Protein AF-A0A1Q6A0Q1-F1 (afdb_monomer_lite)

Structure (mmCIF, N/CA/C/O backbone):
data_AF-A0A1Q6A0Q1-F1
#
_entry.id   AF-A0A1Q6A0Q1-F1
#
loop_
_atom_site.group_PDB
_atom_site.id
_atom_site.type_symbol
_atom_site.label_atom_id
_atom_site.label_alt_id
_atom_site.label_comp_id
_atom_site.label_asym_id
_atom_site.label_entity_id
_atom_site.label_seq_id
_atom_site.pdbx_PDB_ins_code
_atom_site.Cartn_x
_atom_site.Cartn_y
_atom_site.Cartn_z
_atom_site.occupancy
_atom_site.B_iso_or_equiv
_atom_site.auth_seq_id
_atom_site.auth_comp_id
_atom_site.auth_asym_id
_atom_site.auth_atom_id
_atom_site.pdbx_PDB_model_num
ATOM 1 N N . MET A 1 1 ? 58.844 -7.581 -71.580 1.00 48.28 1 MET A N 1
ATOM 2 C CA . MET A 1 1 ? 57.852 -7.127 -70.579 1.00 48.28 1 MET A CA 1
ATOM 3 C C . MET A 1 1 ? 56.480 -7.188 -71.239 1.00 48.28 1 MET A C 1
ATOM 5 O O . MET A 1 1 ? 56.322 -6.575 -72.285 1.00 48.28 1 MET A O 1
ATOM 9 N N . LYS A 1 2 ? 55.550 -8.022 -70.746 1.00 50.31 2 LYS A N 1
ATOM 10 C CA . LYS A 1 2 ? 54.219 -8.182 -71.368 1.00 50.31 2 LYS A CA 1
ATOM 11 C C . LYS A 1 2 ? 53.408 -6.891 -71.175 1.00 50.31 2 LYS A C 1
ATOM 13 O O . LYS A 1 2 ? 53.444 -6.356 -70.067 1.00 50.31 2 LYS A O 1
ATOM 18 N N . PRO A 1 3 ? 52.712 -6.386 -72.208 1.00 56.72 3 PRO A N 1
ATOM 19 C CA . PRO A 1 3 ? 51.912 -5.178 -72.081 1.00 56.72 3 PRO A CA 1
ATOM 20 C C . PRO A 1 3 ? 50.812 -5.427 -71.050 1.00 56.72 3 PRO A C 1
ATOM 22 O O . PRO A 1 3 ? 50.057 -6.394 -71.147 1.00 56.72 3 PRO A O 1
ATOM 25 N N . VAL A 1 4 ? 50.772 -4.577 -70.027 1.00 61.91 4 VAL A N 1
ATOM 26 C CA . VAL A 1 4 ? 49.730 -4.601 -69.004 1.00 61.91 4 VAL A CA 1
ATOM 27 C C . VAL A 1 4 ? 48.418 -4.276 -69.705 1.00 61.91 4 VAL A C 1
ATOM 29 O O . VAL A 1 4 ? 48.259 -3.201 -70.284 1.00 61.91 4 VAL A O 1
ATOM 32 N N . ASN A 1 5 ? 47.496 -5.234 -69.701 1.00 67.81 5 ASN A N 1
ATOM 33 C CA . ASN A 1 5 ? 46.174 -5.080 -70.284 1.00 67.81 5 ASN A CA 1
ATOM 34 C C . ASN A 1 5 ? 45.369 -4.099 -69.412 1.00 67.81 5 ASN A C 1
ATOM 36 O O . ASN A 1 5 ? 44.665 -4.487 -68.480 1.00 67.81 5 ASN A O 1
ATOM 40 N N . ASN A 1 6 ? 45.536 -2.797 -69.671 1.00 69.50 6 ASN A N 1
ATOM 41 C CA . ASN A 1 6 ? 44.959 -1.697 -68.886 1.00 69.50 6 ASN A CA 1
ATOM 42 C C . ASN A 1 6 ? 43.429 -1.796 -68.725 1.00 69.50 6 ASN A C 1
ATOM 44 O O . ASN A 1 6 ? 42.869 -1.236 -67.782 1.00 69.50 6 ASN A O 1
ATOM 48 N N . SER A 1 7 ? 42.745 -2.501 -69.630 1.00 72.19 7 SER A N 1
ATOM 49 C CA . SER A 1 7 ? 41.297 -2.725 -69.596 1.00 72.19 7 SER A CA 1
ATOM 50 C C . SER A 1 7 ? 40.868 -3.677 -68.471 1.00 72.19 7 SER A C 1
ATOM 52 O O . SER A 1 7 ? 39.939 -3.359 -67.726 1.00 72.19 7 SER A O 1
ATOM 54 N N . GLU A 1 8 ? 41.566 -4.801 -68.288 1.00 76.88 8 GLU A N 1
ATOM 55 C CA . GLU A 1 8 ? 41.310 -5.753 -67.198 1.00 76.88 8 GLU A CA 1
ATOM 56 C C . GLU A 1 8 ? 41.625 -5.138 -65.839 1.00 76.88 8 GLU A C 1
ATOM 58 O O . GLU A 1 8 ? 40.835 -5.268 -64.902 1.00 76.88 8 GLU A O 1
ATOM 63 N N . LEU A 1 9 ? 42.729 -4.392 -65.753 1.00 77.56 9 LEU A N 1
ATOM 64 C CA . LEU A 1 9 ? 43.127 -3.718 -64.524 1.00 77.56 9 LEU A CA 1
ATOM 65 C C . LEU A 1 9 ? 42.076 -2.675 -64.100 1.00 77.56 9 LEU A C 1
ATOM 67 O O . LEU A 1 9 ? 41.643 -2.655 -62.949 1.00 77.56 9 LEU A O 1
ATOM 71 N N . ARG A 1 10 ? 41.576 -1.867 -65.047 1.00 81.38 10 ARG A N 1
ATOM 72 C CA . ARG A 1 10 ? 40.509 -0.884 -64.793 1.00 81.38 10 ARG A CA 1
ATOM 73 C C . ARG A 1 10 ? 39.194 -1.545 -64.365 1.00 81.38 10 ARG A C 1
ATOM 75 O O . ARG A 1 10 ? 38.526 -1.031 -63.470 1.00 81.38 10 ARG A O 1
ATOM 82 N N . SER A 1 11 ? 38.825 -2.680 -64.965 1.00 83.38 11 SER A N 1
ATOM 83 C CA . SER A 1 11 ? 37.622 -3.433 -64.577 1.00 83.38 11 SER A CA 1
ATOM 84 C C . SER A 1 11 ? 37.739 -4.014 -63.163 1.00 83.38 11 SER A C 1
ATOM 86 O O . SER A 1 11 ? 36.797 -3.911 -62.375 1.00 83.38 11 SER A O 1
ATOM 88 N N . ALA A 1 12 ? 38.903 -4.568 -62.808 1.00 84.56 12 ALA A N 1
ATOM 89 C CA . ALA A 1 12 ? 39.168 -5.093 -61.471 1.00 84.56 12 ALA A CA 1
ATOM 90 C C . ALA A 1 12 ? 39.112 -3.994 -60.395 1.00 84.56 12 ALA A C 1
ATOM 92 O O . ALA A 1 12 ? 38.458 -4.185 -59.370 1.00 84.56 12 ALA A O 1
ATOM 93 N N . TYR A 1 13 ? 39.703 -2.819 -60.651 1.00 88.12 13 TYR A N 1
ATOM 94 C CA . TYR A 1 13 ? 39.614 -1.674 -59.737 1.00 88.12 13 TYR A CA 1
ATOM 95 C C . TYR A 1 13 ? 38.181 -1.158 -59.571 1.00 88.12 13 TYR A C 1
ATOM 97 O O . TYR A 1 13 ? 37.769 -0.876 -58.449 1.00 88.12 13 TYR A O 1
ATOM 105 N N . LEU A 1 14 ? 37.389 -1.083 -60.646 1.00 87.44 14 LEU A N 1
ATOM 106 C CA . LEU A 1 14 ? 35.981 -0.674 -60.553 1.00 87.44 14 LEU A CA 1
ATOM 107 C C . LEU A 1 14 ? 35.146 -1.660 -59.727 1.00 87.44 14 LEU A C 1
ATOM 109 O O . LEU A 1 14 ? 34.358 -1.232 -58.886 1.00 87.44 14 LEU A O 1
ATOM 113 N N . LYS A 1 15 ? 35.350 -2.971 -59.913 1.00 89.88 15 LYS A N 1
ATOM 114 C CA . LYS A 1 15 ? 34.703 -4.001 -59.085 1.00 89.88 15 LYS A CA 1
ATOM 115 C C . LYS A 1 15 ? 35.117 -3.873 -57.619 1.00 89.88 15 LYS A C 1
ATOM 117 O O . LYS A 1 15 ? 34.258 -3.921 -56.748 1.00 89.88 15 LYS A O 1
ATOM 122 N N . PHE A 1 16 ? 36.406 -3.665 -57.346 1.00 92.06 16 PHE A N 1
ATOM 123 C CA . PHE A 1 16 ? 36.909 -3.461 -55.986 1.00 92.06 16 PHE A CA 1
ATOM 124 C C . PHE A 1 16 ? 36.285 -2.228 -55.320 1.00 92.06 16 PHE A C 1
ATOM 126 O O . PHE A 1 16 ? 35.777 -2.337 -54.209 1.00 92.06 16 PHE A O 1
ATOM 133 N N . ILE A 1 17 ? 36.255 -1.084 -56.012 1.00 93.00 17 ILE A N 1
ATOM 134 C CA . ILE A 1 17 ? 35.638 0.153 -55.509 1.00 93.00 17 ILE A CA 1
ATOM 135 C C . ILE A 1 17 ? 34.149 -0.063 -55.226 1.00 93.00 17 ILE A C 1
ATOM 137 O O . ILE A 1 17 ? 33.653 0.383 -54.196 1.00 93.00 17 ILE A O 1
ATOM 141 N N . PHE A 1 18 ? 33.441 -0.783 -56.098 1.00 93.88 18 PHE A N 1
ATOM 142 C CA . PHE A 1 18 ? 32.029 -1.099 -55.902 1.00 93.88 18 PHE A CA 1
ATOM 143 C C . PHE A 1 18 ? 31.791 -1.978 -54.664 1.00 93.88 18 PHE A C 1
ATOM 145 O O . PHE A 1 18 ? 30.960 -1.638 -53.824 1.00 93.88 18 PHE A O 1
ATOM 152 N N . TYR A 1 19 ? 32.552 -3.066 -54.500 1.00 94.19 19 TYR A N 1
ATOM 153 C CA . TYR A 1 19 ? 32.457 -3.912 -53.305 1.00 94.19 19 TYR A CA 1
ATOM 154 C C . TYR A 1 19 ? 32.843 -3.156 -52.029 1.00 94.19 19 TYR A C 1
ATOM 156 O O . TYR A 1 19 ? 32.178 -3.305 -51.006 1.00 94.19 19 TYR A O 1
ATOM 164 N N . PHE A 1 20 ? 33.874 -2.311 -52.091 1.00 94.06 20 PHE A N 1
ATOM 165 C CA . PHE A 1 20 ? 34.298 -1.475 -50.971 1.00 94.06 20 PHE A CA 1
ATOM 166 C C . PHE A 1 20 ? 33.215 -0.463 -50.579 1.00 94.06 20 PHE A C 1
ATOM 168 O O . PHE A 1 20 ? 32.922 -0.294 -49.397 1.00 94.06 20 PHE A O 1
ATOM 175 N N . PHE A 1 21 ? 32.556 0.151 -51.563 1.00 96.25 21 PHE A N 1
ATOM 176 C CA . PHE A 1 21 ? 31.438 1.057 -51.326 1.00 96.25 21 PHE A CA 1
ATOM 177 C C . PHE A 1 21 ? 30.249 0.339 -50.675 1.00 96.25 21 PHE A C 1
ATOM 179 O O . PHE A 1 21 ? 29.716 0.824 -49.678 1.00 96.25 21 PHE A O 1
ATOM 186 N N . ILE A 1 22 ? 29.871 -0.845 -51.172 1.00 95.69 22 ILE A N 1
ATOM 187 C CA . ILE A 1 22 ? 28.818 -1.667 -50.554 1.00 95.69 22 ILE A CA 1
ATOM 188 C C . ILE A 1 22 ? 29.174 -2.012 -49.108 1.00 95.69 22 ILE A C 1
ATOM 190 O O . ILE A 1 22 ? 28.314 -1.923 -48.234 1.00 95.69 22 ILE A O 1
ATOM 194 N N . LEU A 1 23 ? 30.429 -2.378 -48.839 1.00 95.75 23 LEU A N 1
ATOM 195 C CA . LEU A 1 23 ? 30.885 -2.718 -47.494 1.00 95.75 23 LEU A CA 1
ATOM 196 C C . LEU A 1 23 ? 30.762 -1.521 -46.545 1.00 95.75 23 LEU A C 1
ATOM 198 O O . LEU A 1 23 ? 30.242 -1.676 -45.441 1.00 95.75 23 LEU A O 1
ATOM 202 N N . ILE A 1 24 ? 31.161 -0.323 -46.986 1.00 96.31 24 ILE A N 1
ATOM 203 C CA . ILE A 1 24 ? 30.996 0.913 -46.207 1.00 96.31 24 ILE A CA 1
ATOM 204 C C . ILE A 1 24 ? 29.517 1.171 -45.911 1.00 96.31 24 ILE A C 1
ATOM 206 O O . ILE A 1 24 ? 29.155 1.386 -44.755 1.00 96.31 24 ILE A O 1
ATOM 210 N N . VAL A 1 25 ? 28.654 1.112 -46.928 1.00 96.75 25 VAL A N 1
ATOM 211 C CA . VAL A 1 25 ? 27.211 1.337 -46.753 1.00 96.75 25 VAL A CA 1
ATOM 212 C C . VAL A 1 25 ? 26.617 0.310 -45.788 1.00 96.75 25 VAL A C 1
ATOM 214 O O . VAL A 1 25 ? 25.907 0.685 -44.858 1.00 96.75 25 VAL A O 1
ATOM 217 N N . CYS A 1 26 ? 26.955 -0.972 -45.943 1.00 96.50 26 CYS A N 1
ATOM 218 C CA . CYS A 1 26 ? 26.485 -2.036 -45.061 1.00 96.50 26 CYS A CA 1
ATOM 219 C C . CYS A 1 26 ? 26.955 -1.830 -43.613 1.00 96.50 26 CYS A C 1
ATOM 221 O O . CYS A 1 26 ? 26.176 -2.027 -42.682 1.00 96.50 26 CYS A O 1
ATOM 223 N N . SER A 1 27 ? 28.199 -1.385 -43.413 1.00 96.56 27 SER A N 1
ATOM 224 C CA . SER A 1 27 ? 28.733 -1.074 -42.085 1.00 96.56 27 SER A CA 1
ATOM 225 C C . SER A 1 27 ? 27.992 0.096 -41.434 1.00 96.56 27 SER A C 1
ATOM 227 O O . SER A 1 27 ? 27.651 0.018 -40.256 1.00 96.56 27 SER A O 1
ATOM 229 N N . ILE A 1 28 ? 27.710 1.167 -42.184 1.00 96.62 28 ILE A N 1
ATOM 230 C CA . ILE A 1 28 ? 26.955 2.324 -41.676 1.00 96.62 28 ILE A CA 1
ATOM 231 C C . ILE A 1 28 ? 25.534 1.901 -41.286 1.00 96.62 28 ILE A C 1
ATOM 233 O O . ILE A 1 28 ? 25.055 2.264 -40.213 1.00 96.62 28 ILE A O 1
ATOM 237 N N . VAL A 1 29 ? 24.877 1.092 -42.120 1.00 96.38 29 VAL A N 1
ATOM 238 C CA . VAL A 1 29 ? 23.525 0.579 -41.858 1.00 96.38 29 VAL A CA 1
ATOM 239 C C . VAL A 1 29 ? 23.495 -0.320 -40.618 1.00 96.38 29 VAL A C 1
ATOM 241 O O . VAL A 1 29 ? 22.599 -0.182 -39.787 1.00 96.38 29 VAL A O 1
ATOM 244 N N . ALA A 1 30 ? 24.485 -1.198 -40.443 1.00 96.06 30 ALA A N 1
ATOM 245 C CA . ALA A 1 30 ? 24.582 -2.052 -39.260 1.00 96.06 30 ALA A CA 1
ATOM 246 C C . ALA A 1 30 ? 24.728 -1.227 -37.970 1.00 96.06 30 ALA A C 1
ATOM 248 O O . ALA A 1 30 ? 24.010 -1.462 -36.997 1.00 96.06 30 ALA A O 1
ATOM 249 N N . VAL A 1 31 ? 25.603 -0.216 -37.980 1.00 96.25 31 VAL A N 1
ATOM 250 C CA . VAL A 1 31 ? 25.785 0.701 -36.844 1.00 96.25 31 VAL A CA 1
ATOM 251 C C . VAL A 1 31 ? 24.508 1.503 -36.570 1.00 96.25 31 VAL A C 1
ATOM 253 O O . VAL A 1 31 ? 24.109 1.660 -35.418 1.00 96.25 31 VAL A O 1
ATOM 256 N N . TYR A 1 32 ? 23.819 1.962 -37.615 1.00 96.00 32 TYR A N 1
ATOM 257 C CA . TYR A 1 32 ? 22.548 2.672 -37.483 1.00 96.00 32 TYR A CA 1
ATOM 258 C C . TYR A 1 32 ? 21.469 1.816 -36.798 1.00 96.00 32 TYR A C 1
ATOM 260 O O . TYR A 1 32 ? 20.846 2.260 -35.830 1.00 96.00 32 TYR A O 1
ATOM 268 N N . PHE A 1 33 ? 21.287 0.566 -37.237 1.00 95.75 33 PHE A N 1
ATOM 269 C CA . PHE A 1 33 ? 20.339 -0.355 -36.603 1.00 95.75 33 PHE A CA 1
ATOM 270 C C . PHE A 1 33 ? 20.730 -0.717 -35.171 1.00 95.75 33 PHE A C 1
ATOM 272 O O . PHE A 1 33 ? 19.848 -0.850 -34.319 1.00 95.75 33 PHE A O 1
ATOM 279 N N . PHE A 1 34 ? 22.027 -0.827 -34.881 1.00 95.94 34 PHE A N 1
ATOM 280 C CA . PHE A 1 34 ? 22.514 -1.046 -33.523 1.00 95.94 34 PHE A CA 1
ATOM 281 C C . PHE A 1 34 ? 22.071 0.083 -32.580 1.00 95.94 34 PHE A C 1
ATOM 283 O O . PHE A 1 34 ? 21.471 -0.188 -31.540 1.00 95.94 34 PHE A O 1
ATOM 290 N N . PHE A 1 35 ? 22.264 1.349 -32.967 1.00 95.12 35 PHE A N 1
ATOM 291 C CA . PHE A 1 35 ? 21.835 2.489 -32.148 1.00 95.12 35 PHE A CA 1
ATOM 292 C C . PHE A 1 35 ? 20.309 2.586 -31.993 1.00 95.12 35 PHE A C 1
ATOM 294 O O . PHE A 1 35 ? 19.814 2.891 -30.904 1.00 95.12 35 PHE A O 1
ATOM 301 N N . ILE A 1 36 ? 19.539 2.287 -33.043 1.00 95.25 36 ILE A N 1
ATOM 302 C CA . ILE A 1 36 ? 18.069 2.227 -32.948 1.00 95.25 36 ILE A CA 1
ATOM 303 C C . ILE A 1 36 ? 17.618 1.146 -31.969 1.00 95.25 36 ILE A C 1
ATOM 305 O O . ILE A 1 36 ? 16.715 1.368 -31.162 1.00 95.25 36 ILE A O 1
ATOM 309 N N . THR A 1 37 ? 18.239 -0.027 -32.033 1.00 94.69 37 THR A N 1
ATOM 310 C CA . THR A 1 37 ? 17.881 -1.145 -31.159 1.00 94.69 37 THR A CA 1
ATOM 311 C C . THR A 1 37 ? 18.221 -0.806 -29.712 1.00 94.69 37 THR A C 1
ATOM 313 O O . THR A 1 37 ? 17.353 -0.903 -28.850 1.00 94.69 37 THR A O 1
ATOM 316 N N . ALA A 1 38 ? 19.420 -0.275 -29.460 1.00 92.56 38 ALA A N 1
ATOM 317 C CA . ALA A 1 38 ? 19.842 0.141 -28.126 1.00 92.56 38 ALA A CA 1
ATOM 318 C C . ALA A 1 38 ? 18.907 1.203 -27.516 1.00 92.56 38 ALA A C 1
ATOM 320 O O . ALA A 1 38 ? 18.516 1.104 -26.355 1.00 92.56 38 ALA A O 1
ATOM 321 N N . THR A 1 39 ? 18.487 2.205 -28.295 1.00 92.69 39 THR A N 1
ATOM 322 C CA . THR A 1 39 ? 17.552 3.236 -27.803 1.00 92.69 39 THR A CA 1
ATOM 323 C C . THR A 1 39 ? 16.166 2.671 -27.488 1.00 92.69 39 THR A C 1
ATOM 325 O O . THR A 1 39 ? 15.574 3.029 -26.468 1.00 92.69 39 THR A O 1
ATOM 328 N N . ARG A 1 40 ? 15.656 1.747 -28.314 1.00 93.00 40 ARG A N 1
ATOM 329 C CA . ARG A 1 40 ? 14.398 1.026 -28.053 1.00 93.00 40 ARG A CA 1
ATOM 330 C C . ARG A 1 40 ? 14.484 0.155 -26.803 1.00 93.00 40 ARG A C 1
ATOM 332 O O . ARG A 1 40 ? 13.557 0.179 -25.998 1.00 93.00 40 ARG A O 1
ATOM 339 N N . GLU A 1 41 ? 15.575 -0.583 -26.627 1.00 93.12 41 GLU A N 1
ATOM 340 C CA . GLU A 1 41 ? 15.793 -1.428 -25.450 1.00 93.12 41 GLU A CA 1
ATOM 341 C C . GLU A 1 41 ? 15.829 -0.604 -24.164 1.00 93.12 41 GLU A C 1
ATOM 343 O O . GLU A 1 41 ? 15.136 -0.944 -23.207 1.00 93.12 41 GLU A O 1
ATOM 348 N N . VAL A 1 42 ? 16.555 0.519 -24.158 1.00 93.81 42 VAL A N 1
ATOM 349 C CA . VAL A 1 42 ? 16.605 1.429 -23.004 1.00 93.81 42 VAL A CA 1
ATOM 350 C C . VAL A 1 42 ? 15.220 1.994 -22.682 1.00 93.81 42 VAL A C 1
ATOM 352 O O . VAL A 1 42 ? 14.846 2.057 -21.511 1.00 93.81 42 VAL A O 1
ATOM 355 N N . ALA A 1 43 ? 14.430 2.366 -23.694 1.00 93.06 43 ALA A N 1
ATOM 356 C CA . ALA A 1 43 ? 13.068 2.854 -23.482 1.00 93.06 43 ALA A CA 1
ATOM 357 C C . ALA A 1 43 ? 12.165 1.779 -22.850 1.00 93.06 43 ALA A C 1
ATOM 359 O O . ALA A 1 43 ? 11.530 2.035 -21.828 1.00 93.06 43 ALA A O 1
ATOM 360 N N . ILE A 1 44 ? 12.175 0.559 -23.398 1.00 93.62 44 ILE A N 1
ATOM 361 C CA . ILE A 1 44 ? 11.388 -0.570 -22.875 1.00 93.62 44 ILE A CA 1
ATOM 362 C C . ILE A 1 44 ? 11.823 -0.928 -21.449 1.00 93.62 44 ILE A C 1
ATOM 364 O O . ILE A 1 44 ? 10.983 -1.213 -20.594 1.00 93.62 44 ILE A O 1
ATOM 368 N N . LEU A 1 45 ? 13.129 -0.914 -21.175 1.00 93.62 45 LEU A N 1
ATOM 369 C CA . LEU A 1 45 ? 13.663 -1.207 -19.851 1.00 93.62 45 LEU A CA 1
ATOM 370 C C . LEU A 1 45 ? 13.231 -0.152 -18.828 1.00 93.62 45 LEU A C 1
ATOM 372 O O . LEU A 1 45 ? 12.819 -0.509 -17.728 1.00 93.62 45 LEU A O 1
ATOM 3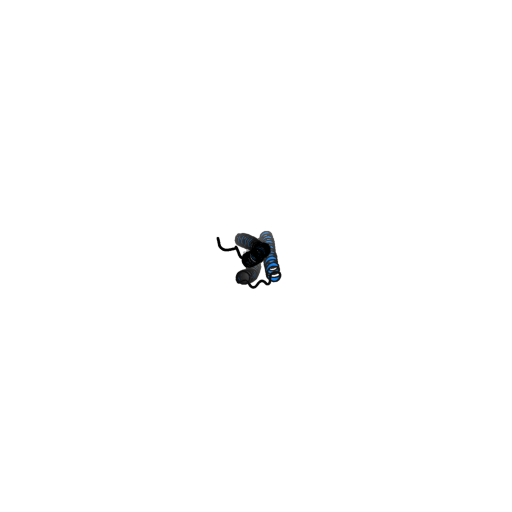76 N N . ASN A 1 46 ? 13.274 1.129 -19.197 1.00 93.06 46 ASN A N 1
ATOM 377 C C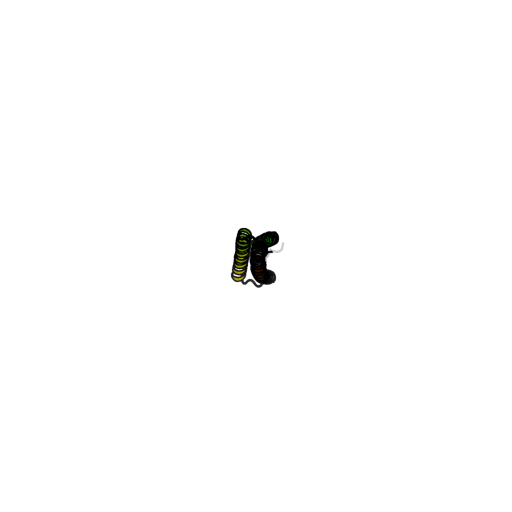A . ASN A 1 46 ? 12.818 2.222 -18.342 1.00 93.06 46 ASN A CA 1
ATOM 378 C C . ASN A 1 46 ? 11.316 2.119 -18.038 1.00 93.06 46 ASN A C 1
ATOM 380 O O . ASN A 1 46 ? 10.898 2.325 -16.901 1.00 93.06 46 ASN A O 1
ATOM 384 N N . ASP A 1 47 ? 10.499 1.758 -19.027 1.00 92.25 47 ASP A N 1
ATOM 385 C CA . ASP A 1 47 ? 9.060 1.580 -18.821 1.00 92.25 47 ASP A CA 1
ATOM 386 C C . ASP A 1 47 ? 8.763 0.406 -17.880 1.00 92.25 47 ASP A C 1
ATOM 388 O O . ASP A 1 47 ? 7.969 0.553 -16.948 1.00 92.25 47 ASP A O 1
ATOM 392 N N . LYS A 1 48 ? 9.471 -0.722 -18.035 1.00 89.94 48 LYS A N 1
ATOM 393 C CA . LYS A 1 48 ? 9.378 -1.853 -17.097 1.00 89.94 48 LYS A CA 1
ATOM 394 C C . LYS A 1 48 ? 9.867 -1.500 -15.694 1.00 89.94 48 LYS A C 1
ATOM 396 O O . LYS A 1 48 ? 9.262 -1.933 -14.716 1.00 89.94 48 LYS A O 1
ATOM 401 N N . ALA A 1 49 ? 10.941 -0.720 -15.577 1.00 92.06 49 ALA A N 1
ATOM 402 C CA . ALA A 1 49 ? 11.443 -0.256 -14.287 1.00 92.06 49 ALA A CA 1
ATOM 403 C C . ALA A 1 49 ? 10.402 0.624 -13.580 1.00 92.06 49 ALA A C 1
ATOM 405 O O . ALA A 1 49 ? 10.062 0.363 -12.430 1.00 92.06 49 ALA A O 1
ATOM 406 N N . LYS A 1 50 ? 9.797 1.581 -14.295 1.00 91.38 50 LYS A N 1
ATOM 407 C CA . LYS A 1 50 ? 8.712 2.421 -13.763 1.00 91.38 50 LYS A CA 1
ATOM 408 C C . LYS A 1 50 ? 7.493 1.611 -13.342 1.00 91.38 50 LYS A C 1
ATOM 410 O O . LYS A 1 50 ? 6.869 1.929 -12.333 1.00 91.38 50 LYS A O 1
ATOM 415 N N . GLU A 1 51 ? 7.115 0.596 -14.115 1.00 88.12 51 GLU A N 1
ATOM 416 C CA . GLU A 1 51 ? 6.024 -0.304 -13.741 1.00 88.12 51 GLU A CA 1
ATOM 417 C C . GLU A 1 51 ? 6.360 -1.059 -12.448 1.00 88.12 51 GLU A C 1
ATOM 419 O O . GLU A 1 51 ? 5.565 -1.052 -11.509 1.00 88.12 51 GLU A O 1
ATOM 424 N N . SER A 1 52 ? 7.566 -1.622 -12.352 1.00 87.31 52 SER A N 1
ATOM 425 C CA . SER A 1 52 ? 8.047 -2.293 -11.141 1.00 87.31 52 SER A CA 1
ATOM 426 C C . SER A 1 52 ? 8.043 -1.362 -9.924 1.00 87.31 52 SER A C 1
ATOM 428 O O . SER A 1 52 ? 7.517 -1.732 -8.874 1.00 87.31 52 SER A O 1
ATOM 430 N N . ASP A 1 53 ? 8.555 -0.138 -10.059 1.00 89.31 53 ASP A N 1
ATOM 431 C CA . ASP A 1 53 ? 8.581 0.851 -8.975 1.00 89.31 53 ASP A CA 1
ATOM 432 C C . ASP A 1 53 ? 7.171 1.234 -8.515 1.00 89.31 53 ASP A C 1
ATOM 434 O O . ASP A 1 53 ? 6.908 1.350 -7.313 1.00 89.31 53 ASP A O 1
ATOM 438 N N . ARG A 1 54 ? 6.221 1.367 -9.452 1.00 88.19 54 ARG A N 1
ATOM 439 C CA . ARG A 1 54 ? 4.802 1.564 -9.117 1.00 88.19 54 ARG A CA 1
ATOM 440 C C . ARG A 1 54 ? 4.255 0.390 -8.309 1.00 88.19 54 ARG A C 1
ATOM 442 O O . ARG A 1 54 ? 3.617 0.622 -7.283 1.00 88.19 54 ARG A O 1
ATOM 449 N N . LEU A 1 55 ? 4.529 -0.856 -8.709 1.00 85.62 55 LEU A N 1
ATOM 450 C CA . LEU A 1 55 ? 4.093 -2.035 -7.949 1.00 85.62 55 LEU A CA 1
ATOM 451 C C . LEU A 1 55 ? 4.705 -2.076 -6.545 1.00 85.62 55 LEU A C 1
ATOM 453 O O . LEU A 1 55 ? 4.002 -2.392 -5.584 1.00 85.62 55 LEU A O 1
ATOM 457 N N . VAL A 1 56 ? 5.995 -1.766 -6.414 1.00 88.88 56 VAL A N 1
ATOM 458 C CA . VAL A 1 56 ? 6.683 -1.719 -5.115 1.00 88.88 56 VAL A CA 1
ATOM 459 C C . VAL A 1 56 ? 6.063 -0.650 -4.219 1.00 88.88 56 VAL A C 1
ATOM 461 O O . VAL A 1 56 ? 5.773 -0.921 -3.055 1.00 88.88 56 VAL A O 1
ATOM 464 N N . THR A 1 57 ? 5.777 0.528 -4.773 1.00 89.19 57 THR A N 1
ATOM 465 C CA . THR A 1 57 ? 5.137 1.633 -4.046 1.00 89.19 57 THR A CA 1
ATOM 466 C C . THR A 1 57 ? 3.760 1.224 -3.525 1.00 89.19 57 THR A C 1
ATOM 468 O O . THR A 1 57 ? 3.464 1.417 -2.348 1.00 89.19 57 THR A O 1
ATOM 471 N N . ILE A 1 58 ? 2.943 0.584 -4.369 1.00 87.56 58 ILE A N 1
ATOM 472 C CA . ILE A 1 58 ? 1.619 0.081 -3.978 1.00 87.56 58 ILE A CA 1
ATOM 473 C C . ILE A 1 58 ? 1.738 -0.966 -2.865 1.00 87.56 58 ILE A C 1
ATOM 475 O O . ILE A 1 58 ? 0.986 -0.916 -1.893 1.00 87.56 58 ILE A O 1
ATOM 479 N N . ARG A 1 59 ? 2.679 -1.912 -2.980 1.00 86.75 59 ARG A N 1
ATOM 480 C CA . ARG A 1 59 ? 2.892 -2.944 -1.952 1.00 86.75 59 ARG A CA 1
ATOM 481 C C . ARG A 1 59 ? 3.329 -2.352 -0.620 1.00 86.75 59 ARG A C 1
ATOM 483 O O . ARG A 1 59 ? 2.801 -2.762 0.407 1.00 86.75 59 ARG A O 1
ATOM 490 N N . ASN A 1 60 ? 4.252 -1.394 -0.634 1.00 90.44 60 ASN A N 1
ATOM 491 C CA . ASN A 1 60 ? 4.696 -0.718 0.583 1.00 90.44 60 ASN A CA 1
ATOM 492 C C . ASN A 1 60 ? 3.544 0.015 1.263 1.00 90.44 60 ASN A C 1
ATOM 494 O O . ASN A 1 60 ? 3.380 -0.091 2.470 1.00 90.44 60 ASN A O 1
ATOM 498 N N . ASP A 1 61 ? 2.708 0.700 0.492 1.00 88.94 61 ASP A N 1
ATOM 499 C CA . ASP A 1 61 ? 1.540 1.391 1.026 1.00 88.94 61 ASP A CA 1
ATOM 500 C C . ASP A 1 61 ? 0.532 0.406 1.650 1.00 88.94 61 ASP A C 1
ATOM 502 O O . ASP A 1 61 ? 0.091 0.586 2.783 1.00 88.94 61 ASP A O 1
ATOM 506 N N . ILE A 1 62 ? 0.224 -0.701 0.964 1.00 89.06 62 ILE A N 1
ATOM 507 C CA . ILE A 1 62 ? -0.630 -1.765 1.517 1.00 89.06 62 ILE A CA 1
ATOM 508 C C . ILE A 1 62 ? -0.036 -2.336 2.815 1.00 89.06 62 ILE A C 1
ATOM 510 O O . ILE A 1 62 ? -0.759 -2.462 3.803 1.00 89.06 62 ILE A O 1
ATOM 514 N N . ASN A 1 63 ? 1.263 -2.643 2.837 1.00 90.94 63 ASN A N 1
ATOM 515 C CA . ASN A 1 63 ? 1.940 -3.169 4.023 1.00 90.94 63 ASN A CA 1
ATOM 516 C C . ASN A 1 63 ? 1.898 -2.175 5.190 1.00 90.94 63 ASN A C 1
ATOM 518 O O . ASN A 1 63 ? 1.524 -2.565 6.289 1.00 90.94 63 ASN A O 1
ATOM 522 N N . ASN A 1 64 ? 2.166 -0.890 4.943 1.00 91.81 64 ASN A N 1
ATOM 523 C CA . ASN A 1 64 ? 2.084 0.150 5.970 1.00 91.81 64 ASN A CA 1
ATOM 524 C C . ASN A 1 64 ? 0.679 0.227 6.588 1.00 91.81 64 ASN A C 1
ATOM 526 O O . ASN A 1 64 ? 0.538 0.367 7.801 1.00 91.81 64 ASN A O 1
ATOM 530 N N . ASN A 1 65 ? -0.377 0.102 5.775 1.00 89.38 65 ASN A N 1
ATOM 531 C CA . ASN A 1 65 ? -1.748 0.068 6.290 1.00 89.38 65 ASN A CA 1
ATOM 532 C C . ASN A 1 65 ? -2.016 -1.197 7.127 1.00 89.38 65 ASN A C 1
ATOM 534 O O . ASN A 1 65 ? -2.691 -1.114 8.152 1.00 89.38 65 ASN A O 1
ATOM 538 N N . PHE A 1 66 ? -1.470 -2.357 6.743 1.00 90.88 66 PHE A N 1
ATOM 539 C CA . PHE A 1 66 ? -1.552 -3.565 7.571 1.00 90.88 66 PHE A CA 1
ATOM 540 C C . PHE A 1 66 ? -0.781 -3.435 8.889 1.00 90.88 66 PHE A C 1
ATOM 542 O O . PHE A 1 66 ? -1.284 -3.892 9.914 1.00 90.88 66 PHE A O 1
ATOM 549 N N . ASP A 1 67 ? 0.377 -2.776 8.896 1.00 90.81 67 ASP A N 1
ATOM 550 C CA . ASP A 1 67 ? 1.144 -2.517 10.119 1.00 90.81 67 ASP A CA 1
ATOM 551 C C . ASP A 1 67 ? 0.373 -1.600 11.078 1.00 90.81 67 ASP A C 1
ATOM 553 O O . ASP A 1 67 ? 0.306 -1.870 12.280 1.00 90.81 67 ASP A O 1
ATOM 557 N N . ILE A 1 68 ? -0.298 -0.569 10.549 1.00 89.50 68 ILE A N 1
ATOM 558 C CA . ILE A 1 68 ? -1.204 0.285 11.332 1.00 89.50 68 ILE A CA 1
ATOM 559 C C . ILE A 1 68 ? -2.336 -0.554 11.935 1.00 89.50 68 ILE A C 1
ATOM 561 O O . ILE A 1 68 ? -2.590 -0.467 13.138 1.00 89.50 68 ILE A O 1
ATOM 565 N N . ILE A 1 69 ? -2.993 -1.402 11.135 1.00 89.00 69 ILE A N 1
ATOM 566 C CA . ILE A 1 69 ? -4.056 -2.295 11.621 1.00 89.00 69 ILE A CA 1
ATOM 567 C C . ILE A 1 69 ? -3.529 -3.213 12.728 1.00 89.00 69 ILE A C 1
ATOM 569 O O . ILE A 1 69 ? -4.185 -3.369 13.759 1.00 89.00 69 ILE A O 1
ATOM 573 N N . LEU A 1 70 ? -2.344 -3.798 12.550 1.00 90.56 70 LEU A N 1
ATOM 574 C CA . LEU A 1 70 ? -1.725 -4.673 13.539 1.00 90.56 70 LEU A CA 1
ATOM 575 C C . LEU A 1 70 ? -1.464 -3.929 14.853 1.00 90.56 70 LEU A C 1
ATOM 577 O O . LEU A 1 70 ? -1.832 -4.425 15.920 1.00 90.56 70 LEU A O 1
ATOM 581 N N . GLN A 1 71 ? -0.892 -2.727 14.787 1.00 90.94 71 GLN A N 1
ATOM 582 C CA . GLN A 1 71 ? -0.644 -1.892 15.960 1.00 90.94 71 GLN A CA 1
ATOM 583 C C . GLN A 1 71 ? -1.951 -1.535 16.684 1.00 90.94 71 GLN A C 1
ATOM 585 O O . GLN A 1 71 ? -2.035 -1.642 17.909 1.00 90.94 71 GLN A O 1
ATOM 590 N N . ARG A 1 72 ? -2.997 -1.157 15.943 1.00 86.69 72 ARG A N 1
ATOM 591 C CA . ARG A 1 72 ? -4.320 -0.839 16.503 1.00 86.69 72 ARG A CA 1
ATOM 592 C C . ARG A 1 72 ? -4.963 -2.062 17.157 1.00 86.69 72 ARG A C 1
ATOM 594 O O . ARG A 1 72 ? -5.469 -1.965 18.272 1.00 86.69 72 ARG A O 1
ATOM 601 N N . MET A 1 73 ? -4.864 -3.232 16.530 1.00 84.94 73 MET A N 1
ATOM 602 C CA . MET A 1 73 ? -5.340 -4.501 17.094 1.00 84.94 73 MET A CA 1
ATOM 603 C C . MET A 1 73 ? -4.599 -4.877 18.385 1.00 84.94 73 MET A C 1
ATOM 605 O O . MET A 1 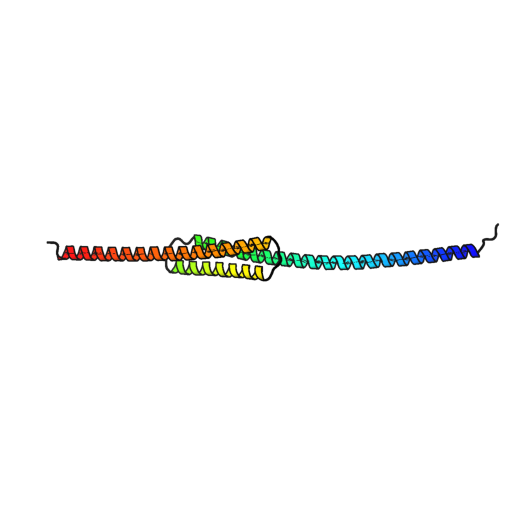73 ? -5.218 -5.362 19.335 1.00 84.94 73 MET A O 1
ATOM 609 N N . GLN A 1 74 ? -3.291 -4.617 18.457 1.00 87.38 74 GLN A N 1
ATOM 610 C CA . GLN A 1 74 ? -2.515 -4.794 19.686 1.00 87.38 74 GLN A CA 1
ATOM 611 C C . GLN A 1 74 ? -2.977 -3.830 20.784 1.00 87.38 74 GLN A C 1
ATOM 613 O O . GLN A 1 74 ? -3.172 -4.267 21.916 1.00 87.38 74 GLN A O 1
ATOM 618 N N . GLN A 1 75 ? -3.236 -2.560 20.464 1.00 85.44 75 GLN A N 1
ATOM 619 C CA . GLN A 1 75 ? -3.794 -1.592 21.420 1.00 85.44 75 GLN A CA 1
ATOM 620 C C . GLN A 1 75 ? -5.168 -2.041 21.938 1.00 85.44 75 GLN A C 1
ATOM 622 O O . GLN A 1 75 ? -5.392 -2.073 23.145 1.00 85.44 75 GLN A O 1
ATOM 627 N N . LEU A 1 76 ? -6.046 -2.512 21.048 1.00 82.00 76 LEU A N 1
ATOM 628 C CA . LEU A 1 76 ? -7.346 -3.101 21.395 1.00 82.00 76 LEU A CA 1
ATOM 629 C C . LEU A 1 76 ? -7.241 -4.302 22.344 1.00 82.00 76 LEU A C 1
ATOM 631 O O . LEU A 1 76 ? -8.161 -4.555 23.119 1.00 82.00 76 LEU A O 1
ATOM 635 N N . SER A 1 77 ? -6.140 -5.056 22.300 1.00 78.88 77 SER A N 1
ATOM 636 C CA . SER A 1 77 ? -5.922 -6.196 23.199 1.00 78.88 77 SER A CA 1
ATOM 637 C C . SER A 1 77 ? -5.522 -5.803 24.626 1.00 78.88 77 SER A C 1
ATOM 639 O O . SER A 1 77 ? -5.686 -6.613 25.535 1.00 78.88 77 SER A O 1
ATOM 641 N N . GLN A 1 78 ? -5.026 -4.578 24.835 1.00 80.88 78 GLN A N 1
ATOM 642 C CA . GLN A 1 78 ? -4.566 -4.101 26.145 1.00 80.88 78 GLN A CA 1
ATOM 643 C C . GLN A 1 78 ? -5.707 -3.591 27.031 1.00 80.88 78 GLN A C 1
ATOM 645 O O . GLN A 1 78 ? -5.554 -3.521 28.253 1.00 80.88 78 GLN A O 1
ATOM 650 N N . TYR A 1 79 ? -6.860 -3.262 26.444 1.00 71.94 79 TYR A N 1
ATOM 651 C CA . TYR A 1 79 ? -8.016 -2.842 27.222 1.00 71.94 79 TYR A CA 1
ATOM 652 C C . TYR A 1 79 ? -8.593 -4.016 28.010 1.00 71.94 79 TYR A C 1
ATOM 654 O O . TYR A 1 79 ? -9.009 -5.037 27.458 1.00 71.94 79 TYR A O 1
ATOM 662 N N . THR A 1 80 ? -8.608 -3.853 29.328 1.00 65.69 80 THR A N 1
ATOM 663 C CA . THR A 1 80 ? -9.047 -4.876 30.284 1.00 65.69 80 THR A CA 1
ATOM 664 C C . THR A 1 80 ? -10.189 -4.402 31.174 1.00 65.69 80 THR A C 1
ATOM 666 O O . THR A 1 80 ? -10.863 -5.251 31.759 1.00 65.69 80 THR A O 1
ATOM 669 N N . LYS A 1 81 ? -10.453 -3.090 31.269 1.00 63.66 81 LYS A N 1
ATOM 670 C CA . LYS A 1 81 ? -11.530 -2.540 32.095 1.00 63.66 81 LYS A CA 1
ATOM 671 C C . LYS A 1 81 ? -12.727 -2.159 31.219 1.00 63.66 81 LYS A C 1
ATOM 673 O O . LYS A 1 81 ? -12.616 -1.895 30.028 1.00 63.66 81 LYS A O 1
ATOM 678 N N . MET A 1 82 ? -13.917 -2.212 31.808 1.00 64.31 82 MET A N 1
ATOM 679 C CA . MET A 1 82 ? -15.186 -1.963 31.116 1.00 64.31 82 MET A CA 1
ATOM 680 C C . MET A 1 82 ? -15.792 -0.665 31.639 1.00 64.31 82 MET A C 1
ATOM 682 O O . MET A 1 82 ? -16.807 -0.658 32.328 1.00 64.31 82 MET A O 1
ATOM 686 N N . ASN A 1 83 ? -15.127 0.443 31.317 1.00 68.25 83 ASN A N 1
ATOM 687 C CA . ASN A 1 83 ? -15.598 1.791 31.622 1.00 68.25 83 ASN A CA 1
ATOM 688 C C . ASN A 1 83 ? -16.117 2.444 30.331 1.00 68.25 83 ASN A C 1
ATOM 690 O O . ASN A 1 83 ? -15.634 2.124 29.245 1.00 68.25 83 ASN A O 1
ATOM 694 N N . ALA A 1 84 ? -17.062 3.383 30.437 1.00 71.69 84 ALA A N 1
ATOM 695 C CA . ALA A 1 84 ? -17.633 4.069 29.270 1.00 71.69 84 ALA A CA 1
ATOM 696 C C . ALA A 1 84 ? -16.561 4.762 28.401 1.00 71.69 84 ALA A C 1
ATOM 698 O O . ALA A 1 84 ? -16.621 4.689 27.175 1.00 71.69 84 ALA A O 1
ATOM 699 N N . ASP A 1 85 ? -15.537 5.346 29.031 1.00 77.94 85 ASP A N 1
ATOM 700 C CA . ASP A 1 85 ? -14.419 5.989 28.329 1.00 77.94 85 ASP A CA 1
ATOM 701 C C . ASP A 1 85 ? -13.545 4.979 27.567 1.00 77.94 85 ASP A C 1
ATOM 703 O O . ASP A 1 85 ? -13.110 5.243 26.445 1.00 77.94 85 ASP A O 1
ATOM 707 N N . GLU A 1 86 ? -13.304 3.795 28.142 1.00 77.81 86 GLU A N 1
ATOM 708 C CA . GLU A 1 86 ? -12.546 2.731 27.468 1.00 77.81 86 GLU A CA 1
ATOM 709 C C . GLU A 1 86 ? -13.333 2.139 26.296 1.00 77.81 86 GLU A C 1
ATOM 711 O O . GLU A 1 86 ? -12.742 1.882 25.251 1.00 77.81 86 GLU A O 1
ATOM 716 N N . LEU A 1 87 ? -14.657 1.999 26.422 1.00 78.31 87 LEU A N 1
ATOM 717 C CA . LEU A 1 87 ? -15.520 1.555 25.325 1.00 78.31 87 LEU A CA 1
ATOM 718 C C . LEU A 1 87 ? -15.496 2.545 24.150 1.00 78.31 87 LEU A C 1
ATOM 720 O O . LEU A 1 87 ? -15.371 2.135 22.998 1.00 78.31 87 LEU A O 1
ATOM 724 N N . ASN A 1 88 ? -15.558 3.851 24.431 1.00 81.38 88 ASN A N 1
ATOM 725 C CA . ASN A 1 88 ? -15.465 4.870 23.386 1.00 81.38 88 ASN A CA 1
ATOM 726 C C . ASN A 1 88 ? -14.113 4.801 22.653 1.00 81.38 88 ASN A C 1
ATOM 728 O O . ASN A 1 88 ? -14.064 4.802 21.425 1.00 81.38 88 ASN A O 1
ATOM 732 N N . ASN A 1 89 ? -13.015 4.654 23.399 1.00 83.94 89 ASN A N 1
ATOM 733 C CA . ASN A 1 89 ? -11.681 4.500 22.816 1.00 83.94 89 ASN A CA 1
ATOM 734 C C . ASN A 1 89 ? -11.544 3.213 21.984 1.00 83.94 89 ASN A C 1
ATOM 736 O O . ASN A 1 89 ? -10.937 3.237 20.916 1.00 83.94 89 ASN A O 1
ATOM 740 N N . GLN A 1 90 ? -12.134 2.099 22.427 1.00 83.12 90 GLN A N 1
ATOM 741 C CA . GLN A 1 90 ? -12.163 0.852 21.655 1.00 83.12 90 GLN A CA 1
ATOM 742 C C . GLN A 1 90 ? -12.917 1.018 20.330 1.00 83.12 90 GLN A C 1
ATOM 744 O O . GLN A 1 90 ? -12.426 0.559 19.299 1.00 83.12 90 GLN A O 1
ATOM 749 N N . ASN A 1 91 ? -14.055 1.718 20.335 1.00 85.31 91 ASN A N 1
ATOM 750 C CA . ASN A 1 91 ? -14.816 2.004 19.117 1.00 85.31 91 ASN A CA 1
ATOM 751 C C . ASN A 1 91 ? -14.028 2.879 18.136 1.00 85.31 91 ASN A C 1
ATOM 753 O O . ASN A 1 91 ? -14.036 2.608 16.937 1.00 85.31 91 ASN A O 1
ATOM 757 N N . LEU A 1 92 ? -13.301 3.887 18.630 1.00 87.62 92 LEU A N 1
ATOM 758 C CA . LEU A 1 92 ? -12.410 4.695 17.791 1.00 87.62 92 LEU A CA 1
ATOM 759 C C . LEU A 1 92 ? -11.334 3.828 17.121 1.00 87.62 92 LEU A C 1
ATOM 761 O O . LEU A 1 92 ? -11.140 3.915 15.913 1.00 87.62 92 LEU A O 1
ATOM 765 N N . LEU A 1 93 ? -10.687 2.934 17.876 1.00 87.62 93 LEU A N 1
ATOM 766 C CA . LEU A 1 93 ? -9.666 2.034 17.330 1.00 87.62 93 LEU A CA 1
ATOM 767 C C . LEU A 1 93 ? -10.239 1.024 16.324 1.00 87.62 93 LEU A C 1
ATOM 769 O O . LEU A 1 93 ? -9.573 0.693 15.343 1.00 87.62 93 LEU A O 1
ATOM 773 N N . LEU A 1 94 ? -11.457 0.525 16.549 1.00 88.12 94 LEU A N 1
ATOM 774 C CA . LEU A 1 94 ? -12.144 -0.353 15.598 1.00 88.12 94 LEU A CA 1
ATOM 775 C C . LEU A 1 94 ? -12.488 0.379 14.298 1.00 88.12 94 LEU A C 1
ATOM 777 O O . LEU A 1 94 ? -12.259 -0.174 13.221 1.00 88.12 94 LEU A O 1
ATOM 781 N N . ASN A 1 95 ? -12.963 1.622 14.386 1.00 89.12 95 ASN A N 1
ATOM 782 C CA . ASN A 1 95 ? -13.222 2.458 13.215 1.00 89.12 95 ASN A CA 1
ATOM 783 C C . ASN A 1 95 ? -11.934 2.728 12.423 1.00 89.12 95 ASN A C 1
ATOM 785 O O . ASN A 1 95 ? -11.931 2.550 11.207 1.00 89.12 95 ASN A O 1
ATOM 789 N N . ASP A 1 96 ? -10.825 3.050 13.099 1.00 88.31 96 ASP A N 1
ATOM 790 C CA . ASP A 1 96 ? -9.505 3.212 12.470 1.00 88.31 96 ASP A CA 1
ATOM 791 C C . ASP A 1 96 ? -9.082 1.953 11.688 1.00 88.31 96 ASP A C 1
ATOM 793 O O . ASP A 1 96 ? -8.558 2.039 10.571 1.00 88.31 96 ASP A O 1
ATOM 797 N N . ILE A 1 97 ? -9.304 0.765 12.267 1.00 89.31 97 ILE A N 1
ATOM 798 C CA . ILE A 1 97 ? -9.002 -0.521 11.619 1.00 89.31 97 ILE A CA 1
ATOM 799 C C . ILE A 1 97 ? -9.874 -0.720 10.384 1.00 89.31 97 ILE A C 1
ATOM 801 O O . ILE A 1 97 ? -9.362 -1.105 9.331 1.00 89.31 97 ILE A O 1
ATOM 805 N N . GLN A 1 98 ? -11.178 -0.465 10.495 1.00 89.81 98 GLN A N 1
ATOM 806 C CA . GLN A 1 98 ? -12.110 -0.610 9.380 1.00 89.81 98 GLN A CA 1
ATOM 807 C C . GLN A 1 98 ? -11.782 0.367 8.246 1.00 89.81 98 GLN A C 1
ATOM 809 O O . GLN A 1 98 ? -11.723 -0.049 7.090 1.00 89.81 98 GLN A O 1
ATOM 814 N N . GLU A 1 99 ? -11.490 1.630 8.559 1.00 91.31 99 GLU A N 1
ATOM 815 C CA . GLU A 1 99 ? -11.104 2.638 7.571 1.00 91.31 99 GLU A CA 1
ATOM 816 C C . GLU A 1 99 ? -9.801 2.251 6.858 1.00 91.31 99 GLU A C 1
ATOM 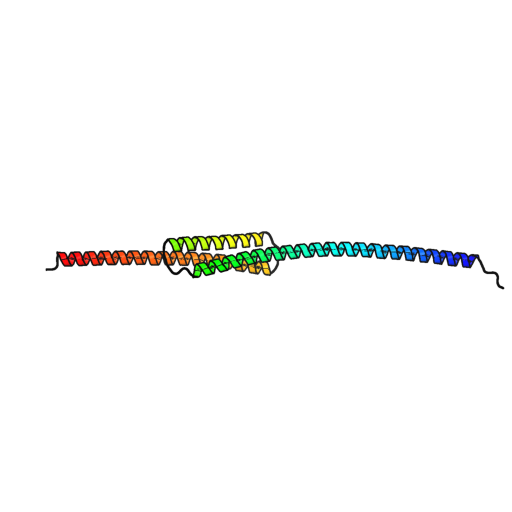818 O O . GLU A 1 99 ? -9.714 2.297 5.628 1.00 91.31 99 GLU A O 1
ATOM 823 N N . SER A 1 100 ? -8.795 1.805 7.614 1.00 89.19 100 SER A N 1
ATOM 824 C CA . SER A 1 100 ? -7.525 1.328 7.053 1.00 89.19 100 SER A CA 1
ATOM 825 C C . SER A 1 100 ? -7.737 0.111 6.149 1.00 89.19 100 SER A C 1
ATOM 827 O O . SER A 1 100 ? -7.157 0.024 5.065 1.00 89.19 100 SER A O 1
ATOM 829 N N . ASN A 1 101 ? -8.628 -0.802 6.540 1.00 90.38 101 ASN A N 1
ATOM 830 C CA . ASN A 1 101 ? -8.965 -1.971 5.738 1.00 90.38 101 ASN A CA 1
ATOM 831 C C . ASN A 1 101 ? -9.691 -1.588 4.435 1.00 90.38 101 ASN A C 1
ATOM 833 O O . ASN A 1 101 ? -9.372 -2.120 3.373 1.00 90.38 101 ASN A O 1
ATOM 837 N N . LEU A 1 102 ? -10.606 -0.614 4.480 1.00 89.94 102 LEU A N 1
ATOM 838 C CA . LEU A 1 102 ? -11.274 -0.075 3.290 1.00 89.94 102 LEU A CA 1
ATOM 839 C C . LEU A 1 102 ? -10.283 0.598 2.332 1.00 89.94 102 LEU A C 1
ATOM 841 O O . LEU A 1 102 ? -10.382 0.409 1.119 1.00 89.94 102 LEU A O 1
ATOM 845 N N . LYS A 1 103 ? -9.286 1.328 2.851 1.00 89.31 103 LYS A N 1
ATOM 846 C CA . LYS A 1 103 ? -8.203 1.903 2.031 1.00 89.31 103 LYS A CA 1
ATOM 847 C C . LYS A 1 103 ? -7.413 0.817 1.301 1.00 89.31 103 LYS A C 1
ATOM 849 O O . LYS A 1 103 ? -7.111 0.979 0.118 1.00 89.31 103 LYS A O 1
ATOM 854 N N . ILE A 1 104 ? -7.118 -0.300 1.969 1.00 87.75 104 ILE A N 1
ATOM 855 C CA . ILE A 1 104 ? -6.466 -1.459 1.342 1.00 87.75 104 ILE A CA 1
ATOM 856 C C . ILE A 1 104 ? -7.361 -2.034 0.240 1.00 87.75 104 ILE A C 1
ATOM 858 O O . ILE A 1 104 ? -6.898 -2.204 -0.887 1.00 87.75 104 ILE A O 1
ATOM 862 N N . GLN A 1 105 ? -8.647 -2.270 0.514 1.00 87.75 105 GLN A N 1
ATOM 863 C CA . GLN A 1 105 ? -9.586 -2.798 -0.483 1.00 87.75 105 GLN A CA 1
ATOM 864 C C . GLN A 1 105 ? -9.719 -1.883 -1.704 1.00 87.75 105 GLN A C 1
ATOM 866 O O . GLN A 1 105 ? -9.693 -2.371 -2.833 1.00 87.75 105 GLN A O 1
ATOM 871 N N . ALA A 1 106 ? -9.780 -0.566 -1.503 1.00 87.62 106 ALA A N 1
ATOM 872 C CA . ALA A 1 106 ? -9.811 0.404 -2.592 1.00 87.62 106 ALA A CA 1
ATOM 873 C C . ALA A 1 106 ? -8.546 0.317 -3.465 1.00 87.62 106 ALA A C 1
ATOM 875 O O . ALA A 1 106 ? -8.646 0.272 -4.692 1.00 87.62 106 ALA A O 1
ATOM 876 N N . LYS A 1 107 ? -7.356 0.209 -2.853 1.00 85.06 107 LYS A N 1
ATOM 877 C CA . LYS A 1 107 ? -6.088 0.026 -3.586 1.00 85.06 107 LYS A CA 1
ATOM 878 C C . LYS A 1 107 ? -6.041 -1.301 -4.346 1.00 85.06 107 LYS A C 1
ATOM 880 O O . LYS A 1 107 ? -5.511 -1.338 -5.456 1.00 85.06 107 LYS A O 1
ATOM 885 N N . LEU A 1 108 ? -6.603 -2.369 -3.777 1.00 84.56 108 LEU A N 1
ATOM 886 C CA . LEU A 1 108 ? -6.700 -3.681 -4.425 1.00 84.56 108 LEU A CA 1
ATOM 887 C C . LEU A 1 108 ? -7.665 -3.665 -5.620 1.00 84.56 108 LEU A C 1
ATOM 889 O O . LEU A 1 108 ? -7.364 -4.260 -6.648 1.00 84.56 108 LEU A O 1
ATOM 893 N N . GLN A 1 109 ? -8.798 -2.964 -5.520 1.00 82.50 109 GLN A N 1
ATOM 894 C CA . GLN A 1 109 ? -9.771 -2.847 -6.614 1.00 82.50 109 GLN A CA 1
ATOM 895 C C . GLN A 1 109 ? -9.260 -1.978 -7.770 1.00 82.50 109 GLN A C 1
ATOM 897 O O . GLN A 1 109 ? -9.491 -2.304 -8.932 1.00 82.50 109 GLN A O 1
ATOM 902 N N . GLN A 1 110 ? -8.541 -0.894 -7.465 1.00 80.12 110 GLN A N 1
ATOM 903 C CA . GLN A 1 110 ? -7.959 -0.003 -8.477 1.00 80.12 110 GLN A CA 1
ATOM 904 C C . GLN A 1 110 ? -6.815 -0.653 -9.268 1.00 80.12 110 GLN A C 1
ATOM 906 O O . GLN A 1 110 ? -6.497 -0.198 -10.364 1.00 80.12 110 GLN A O 1
ATOM 911 N N . ASN A 1 111 ? -6.208 -1.719 -8.738 1.00 70.00 111 ASN A N 1
ATOM 912 C CA . ASN A 1 111 ? -5.102 -2.430 -9.371 1.00 70.00 111 ASN A CA 1
ATOM 913 C C . ASN A 1 111 ? -5.506 -3.886 -9.658 1.00 70.00 111 ASN A C 1
ATOM 915 O O . ASN A 1 111 ? -5.081 -4.787 -8.934 1.00 70.00 111 ASN A O 1
ATOM 919 N N . PRO A 1 112 ? -6.279 -4.155 -10.731 1.00 62.31 112 PRO A N 1
ATOM 920 C CA . PRO A 1 112 ? -6.774 -5.494 -11.074 1.00 62.31 112 PRO A CA 1
ATOM 921 C C . PRO A 1 112 ? -5.677 -6.443 -11.585 1.00 62.31 112 PRO A C 1
ATOM 923 O O . PRO A 1 112 ? -5.969 -7.453 -12.224 1.00 62.31 112 PRO A O 1
ATOM 926 N N . MET A 1 113 ? -4.403 -6.123 -11.349 1.00 63.19 113 MET A N 1
ATOM 927 C CA . MET A 1 113 ? -3.289 -6.904 -11.854 1.00 63.19 113 MET A CA 1
ATOM 928 C C . MET A 1 113 ? -3.315 -8.288 -11.175 1.00 63.19 113 MET A C 1
ATOM 930 O O . MET A 1 113 ? -3.245 -8.357 -9.944 1.00 63.19 113 MET A O 1
ATOM 934 N N . PRO A 1 114 ? -3.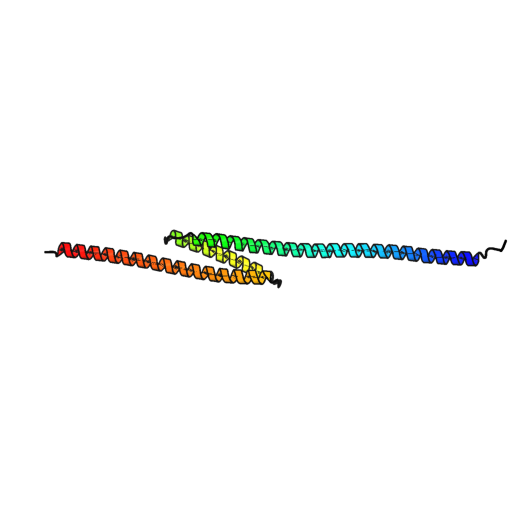436 -9.396 -11.931 1.00 62.22 114 PRO A N 1
ATOM 935 C CA . PRO A 1 114 ? -3.683 -10.728 -11.382 1.00 62.22 114 PRO A CA 1
ATOM 936 C C . PRO A 1 114 ? -2.395 -11.338 -10.810 1.00 62.22 114 PRO A C 1
ATOM 938 O O . PRO A 1 114 ? -1.892 -12.352 -11.288 1.00 62.22 114 PRO A O 1
ATOM 941 N N . LEU A 1 115 ? -1.820 -10.712 -9.781 1.00 70.69 115 LEU A N 1
ATOM 942 C CA . LEU A 1 115 ? -0.711 -11.286 -9.029 1.00 70.69 115 LEU A CA 1
ATOM 943 C C . LEU A 1 115 ? -1.258 -12.039 -7.821 1.00 70.69 115 LEU A C 1
ATOM 945 O O . LEU A 1 115 ? -2.057 -11.519 -7.043 1.00 70.69 115 LEU A O 1
ATOM 949 N N . LYS A 1 116 ? -0.717 -13.238 -7.591 1.00 76.62 116 LYS A N 1
ATOM 950 C CA . LYS A 1 116 ? -1.010 -14.075 -6.416 1.00 76.62 116 LYS A CA 1
ATOM 951 C C . LYS A 1 116 ? -0.819 -13.333 -5.082 1.00 76.62 116 LYS A C 1
ATOM 953 O O . LYS A 1 116 ? -1.501 -13.636 -4.110 1.00 76.62 116 LYS A O 1
ATOM 958 N N . SER A 1 117 ? 0.070 -12.334 -5.038 1.00 73.06 117 SER A N 1
ATOM 959 C CA . SER A 1 117 ? 0.260 -11.470 -3.865 1.00 73.06 117 SER A CA 1
ATOM 960 C C . SER A 1 117 ? -0.979 -10.633 -3.527 1.00 73.06 117 SER A C 1
ATOM 962 O O . SER A 1 117 ? -1.282 -10.454 -2.354 1.00 73.06 117 SER A O 1
ATOM 964 N N . PHE A 1 118 ? -1.717 -10.142 -4.527 1.00 80.94 118 PHE A N 1
ATOM 965 C CA . PHE A 1 118 ? -2.927 -9.348 -4.291 1.00 80.94 118 PHE A CA 1
ATOM 966 C C . PHE A 1 118 ? -4.099 -10.203 -3.803 1.00 80.94 118 PHE A C 1
ATOM 968 O O . PHE A 1 118 ? -4.887 -9.732 -2.988 1.00 80.94 118 PHE A O 1
ATOM 975 N N . ASP A 1 119 ? -4.165 -11.476 -4.205 1.00 84.25 119 ASP A N 1
ATOM 976 C CA . ASP A 1 119 ? -5.129 -12.431 -3.640 1.00 84.25 119 ASP A CA 1
ATOM 977 C C . ASP A 1 119 ? -4.869 -12.686 -2.145 1.00 84.25 119 ASP A C 1
ATOM 979 O O . ASP A 1 119 ? -5.804 -12.736 -1.347 1.00 84.25 119 ASP A O 1
ATOM 983 N N . LEU A 1 120 ? -3.596 -12.770 -1.735 1.00 87.25 120 LEU A N 1
ATOM 984 C CA . LEU A 1 120 ? -3.242 -12.866 -0.316 1.00 87.25 120 LEU A CA 1
ATOM 985 C C . LEU A 1 120 ? -3.686 -11.620 0.460 1.00 87.25 120 LEU A C 1
ATOM 987 O O . LEU A 1 120 ? -4.314 -11.755 1.507 1.00 87.25 120 LEU A O 1
ATOM 991 N N . TYR A 1 121 ? -3.398 -10.420 -0.054 1.00 88.75 121 TYR A N 1
ATOM 992 C CA . TYR A 1 121 ? -3.826 -9.173 0.587 1.00 88.75 121 TYR A CA 1
ATOM 993 C C . TYR A 1 121 ? -5.347 -9.060 0.686 1.00 88.75 121 TYR A C 1
ATOM 995 O O . TYR A 1 121 ? -5.857 -8.616 1.713 1.00 88.75 121 TYR A O 1
ATOM 1003 N N . LYS A 1 122 ? -6.076 -9.513 -0.3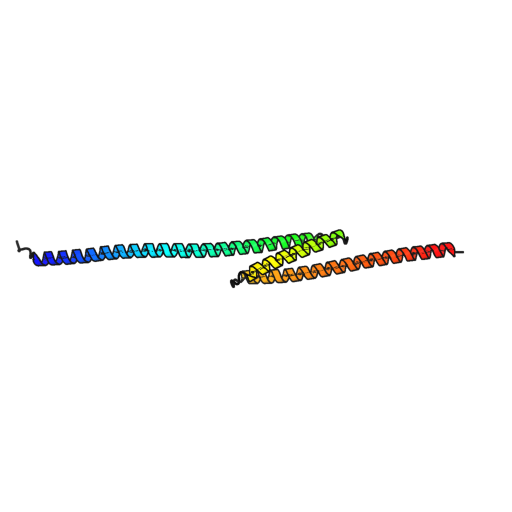38 1.00 88.12 122 LYS A N 1
ATOM 1004 C CA . LYS A 1 122 ? -7.539 -9.575 -0.317 1.00 88.12 122 LYS A CA 1
ATOM 1005 C C . LYS A 1 122 ? -8.041 -10.504 0.788 1.00 88.12 122 LYS A C 1
ATOM 1007 O O . LYS A 1 122 ? -8.791 -10.066 1.651 1.00 88.12 122 LYS A O 1
ATOM 1012 N N . LYS A 1 123 ? -7.553 -11.747 0.828 1.00 90.19 123 LYS A N 1
ATOM 1013 C CA . LYS A 1 123 ? -7.907 -12.714 1.883 1.00 90.19 123 LYS A CA 1
ATOM 1014 C C . LYS A 1 123 ? -7.579 -12.192 3.279 1.00 90.19 123 LYS A C 1
ATOM 1016 O O . LYS A 1 123 ? -8.354 -12.386 4.210 1.00 90.19 123 LYS A O 1
ATOM 1021 N N . LEU A 1 124 ? -6.436 -11.525 3.436 1.00 90.12 124 LEU A N 1
ATOM 1022 C CA . LEU A 1 124 ? -6.042 -10.931 4.710 1.00 90.12 124 LEU A CA 1
ATOM 1023 C C . LEU A 1 124 ? -6.994 -9.799 5.122 1.00 90.12 124 LEU A C 1
ATOM 1025 O O . LEU A 1 124 ? -7.420 -9.751 6.273 1.00 90.12 124 LEU A O 1
ATOM 1029 N N . SER A 1 125 ? -7.366 -8.933 4.180 1.00 90.50 125 SER A N 1
ATOM 1030 C CA . SER A 1 125 ? -8.344 -7.862 4.391 1.00 90.50 125 SER A CA 1
ATOM 1031 C C . SER A 1 125 ? -9.726 -8.400 4.789 1.00 90.50 125 SER A C 1
ATOM 1033 O O . SER A 1 125 ? -10.342 -7.888 5.729 1.00 90.50 125 SER A O 1
ATOM 1035 N N . ASP A 1 126 ? -10.189 -9.472 4.142 1.00 90.00 126 ASP A N 1
ATOM 1036 C CA . ASP A 1 126 ? -11.457 -10.140 4.467 1.00 90.00 126 ASP A CA 1
ATOM 1037 C C . ASP A 1 126 ? -11.421 -10.745 5.886 1.00 90.00 126 ASP A C 1
ATOM 1039 O O . ASP A 1 126 ? -12.361 -10.596 6.679 1.00 90.00 126 ASP A O 1
ATOM 1043 N N . ASN A 1 127 ? -10.293 -11.361 6.256 1.00 92.00 127 ASN A N 1
ATOM 1044 C CA . ASN A 1 127 ? -10.076 -11.898 7.600 1.00 92.00 127 ASN A CA 1
ATOM 1045 C C . ASN A 1 127 ? -10.038 -10.798 8.670 1.00 92.00 127 ASN A C 1
ATOM 1047 O O . ASN A 1 127 ? -10.589 -10.990 9.752 1.00 92.00 127 ASN A O 1
ATOM 1051 N N . ILE A 1 128 ? -9.433 -9.640 8.384 1.00 91.12 128 ILE A N 1
ATOM 1052 C CA . ILE A 1 128 ? -9.430 -8.489 9.302 1.00 91.12 128 ILE A CA 1
ATOM 1053 C C . ILE A 1 128 ? -10.839 -7.949 9.507 1.00 91.12 128 ILE A C 1
ATOM 1055 O O . ILE A 1 128 ? -11.216 -7.676 10.644 1.00 91.12 128 ILE A O 1
ATOM 1059 N N . SER A 1 129 ? -11.637 -7.841 8.443 1.00 89.75 129 SER A N 1
ATOM 1060 C CA . SER A 1 129 ? -13.034 -7.414 8.562 1.00 89.75 129 SER A CA 1
ATOM 1061 C C . SER A 1 129 ? -13.827 -8.369 9.461 1.00 89.75 129 SER A C 1
ATOM 1063 O O . SER A 1 129 ? -14.511 -7.936 10.389 1.00 89.75 129 SER A O 1
ATOM 1065 N N . THR A 1 130 ? -13.638 -9.677 9.273 1.00 90.94 130 THR A N 1
ATOM 1066 C CA . THR A 1 130 ? -14.249 -10.705 10.127 1.00 90.94 130 THR A CA 1
ATOM 1067 C C . THR A 1 130 ? -13.783 -10.583 11.582 1.00 90.94 130 THR A C 1
ATOM 1069 O O . THR A 1 130 ? -14.603 -10.584 12.499 1.00 90.94 130 THR A O 1
ATOM 1072 N N . ALA A 1 131 ? -12.478 -10.431 11.813 1.00 89.06 131 ALA A N 1
ATOM 1073 C CA . ALA A 1 131 ? -11.910 -10.302 13.152 1.00 89.06 131 ALA A CA 1
ATOM 1074 C C . ALA A 1 131 ? -12.395 -9.036 13.880 1.00 89.06 131 ALA A C 1
ATOM 1076 O O . ALA A 1 131 ? -12.693 -9.103 15.074 1.00 89.06 131 ALA A O 1
ATOM 1077 N N . ALA A 1 132 ? -12.511 -7.908 13.174 1.00 87.56 132 ALA A N 1
ATOM 1078 C CA . ALA A 1 132 ? -13.038 -6.658 13.717 1.00 87.56 132 ALA A CA 1
ATOM 1079 C C . ALA A 1 132 ? -14.506 -6.809 14.145 1.00 87.56 132 ALA A C 1
ATOM 1081 O O . ALA A 1 132 ? -14.848 -6.441 15.265 1.00 87.56 132 ALA A O 1
ATOM 1082 N N . ASN A 1 133 ? -15.343 -7.443 13.316 1.00 88.12 133 ASN A N 1
ATOM 1083 C CA . ASN A 1 133 ? -16.752 -7.699 13.643 1.00 88.12 133 ASN A CA 1
ATOM 1084 C C . ASN A 1 133 ? -16.911 -8.621 14.863 1.00 88.12 133 ASN A C 1
ATOM 1086 O O . ASN A 1 133 ? -17.758 -8.390 15.729 1.00 88.12 133 ASN A O 1
ATOM 1090 N N . VAL A 1 134 ? -16.075 -9.662 14.963 1.00 89.00 134 VAL A N 1
ATOM 1091 C CA . VAL A 1 134 ? -16.054 -10.554 16.134 1.00 89.00 134 VAL A CA 1
ATOM 1092 C C . VAL A 1 134 ? -15.627 -9.790 17.389 1.00 89.00 134 VAL A C 1
ATOM 1094 O O . VAL A 1 134 ? -16.219 -9.978 18.452 1.00 89.00 134 VAL A O 1
ATOM 1097 N N . LYS A 1 135 ? -14.618 -8.918 17.284 1.00 86.81 135 LYS A N 1
ATOM 1098 C CA . LYS A 1 135 ? -14.153 -8.083 18.398 1.00 86.81 135 LYS A CA 1
ATOM 1099 C C . LYS A 1 135 ? -15.225 -7.108 18.873 1.00 86.81 135 LYS A C 1
ATOM 1101 O O . LYS A 1 135 ? -15.484 -7.071 20.071 1.00 86.81 135 LYS A O 1
ATOM 1106 N N . ASP A 1 136 ? -15.871 -6.396 17.959 1.00 86.88 136 ASP A N 1
ATOM 1107 C CA . ASP A 1 136 ? -16.975 -5.482 18.262 1.00 86.88 136 ASP A CA 1
ATOM 1108 C C . ASP A 1 136 ? -18.125 -6.190 19.003 1.00 86.88 136 ASP A C 1
ATOM 1110 O O . ASP A 1 136 ? -18.543 -5.788 20.095 1.00 86.88 136 ASP A O 1
ATOM 1114 N N . SER A 1 137 ? -18.545 -7.347 18.480 1.00 87.25 137 SER A N 1
ATOM 1115 C CA . SER A 1 137 ? -19.575 -8.185 19.107 1.00 87.25 137 SER A CA 1
ATOM 1116 C C . SER A 1 137 ? -19.172 -8.637 20.517 1.00 87.25 137 SER A C 1
ATOM 1118 O O . SER A 1 137 ? -19.981 -8.611 21.450 1.00 87.25 137 SER A O 1
ATOM 1120 N N . LEU A 1 138 ? -17.907 -9.037 20.698 1.00 86.44 138 LEU A N 1
ATOM 1121 C CA . LEU A 1 138 ? -17.363 -9.451 21.992 1.00 86.44 138 LEU A CA 1
ATOM 1122 C C . LEU A 1 138 ? -17.364 -8.293 22.999 1.00 86.44 138 LEU A C 1
ATOM 1124 O O . LEU A 1 138 ? -17.734 -8.502 24.157 1.00 86.44 138 LEU A O 1
ATOM 1128 N N . PHE A 1 139 ? -16.958 -7.090 22.586 1.00 83.88 139 PHE A N 1
ATOM 1129 C CA . PHE A 1 139 ? -16.936 -5.918 23.461 1.00 83.88 139 PHE A CA 1
ATOM 1130 C C . PHE A 1 139 ? -18.341 -5.508 23.883 1.00 83.88 139 PHE A C 1
ATOM 1132 O O . PHE A 1 139 ? -18.593 -5.369 25.080 1.00 83.88 139 PHE A O 1
ATOM 1139 N N . THR A 1 140 ? -19.272 -5.433 22.932 1.00 84.19 140 THR A N 1
ATOM 1140 C CA . THR A 1 140 ? -20.681 -5.129 23.207 1.00 84.19 140 THR A CA 1
ATOM 1141 C C . THR A 1 140 ? -21.277 -6.126 24.202 1.00 84.19 140 THR A C 1
ATOM 1143 O O . THR A 1 140 ? -21.892 -5.733 25.195 1.00 84.19 140 THR A O 1
ATOM 1146 N N . THR A 1 141 ? -21.026 -7.421 24.000 1.00 86.56 141 THR A N 1
ATOM 1147 C CA . THR A 1 141 ? -21.517 -8.478 24.897 1.00 86.56 141 THR A CA 1
ATOM 1148 C C . THR A 1 141 ? -20.905 -8.364 26.296 1.00 86.56 141 THR A C 1
ATOM 1150 O O . THR A 1 141 ? -21.615 -8.457 27.296 1.00 86.56 141 THR A O 1
ATOM 1153 N N . ARG A 1 142 ? -19.590 -8.129 26.401 1.00 83.38 142 ARG A N 1
ATOM 1154 C CA . ARG A 1 142 ? -18.915 -7.960 27.700 1.00 83.38 142 ARG A CA 1
ATOM 1155 C C . ARG A 1 142 ? -19.424 -6.742 28.461 1.00 83.38 142 ARG A C 1
ATOM 1157 O O . ARG A 1 142 ? -19.665 -6.848 29.660 1.00 83.38 142 ARG A O 1
ATOM 1164 N N . TYR A 1 143 ? -19.625 -5.623 27.771 1.00 84.06 143 TYR A N 1
ATOM 1165 C CA . TYR A 1 143 ? -20.184 -4.418 28.371 1.00 84.06 143 TYR A CA 1
ATOM 1166 C C . TYR A 1 143 ? -21.602 -4.660 28.908 1.00 84.06 143 TYR A C 1
ATOM 1168 O O . TYR A 1 143 ? -21.913 -4.281 30.037 1.00 84.06 143 TYR A O 1
ATOM 1176 N N . GLN A 1 144 ? -22.450 -5.356 28.142 1.00 86.38 144 GLN A N 1
ATOM 1177 C CA . GLN A 1 144 ? -23.791 -5.738 28.593 1.00 86.38 144 GLN A CA 1
ATOM 1178 C C . GLN A 1 144 ? -23.751 -6.635 29.838 1.00 86.38 144 GLN A C 1
ATOM 1180 O O . GLN A 1 144 ? -24.511 -6.399 30.776 1.00 86.38 144 GLN A O 1
ATOM 1185 N N . ILE A 1 145 ? -22.848 -7.622 29.882 1.00 87.31 145 ILE A N 1
ATOM 1186 C CA . ILE A 1 145 ? -22.670 -8.500 31.050 1.00 87.31 145 ILE A CA 1
ATOM 1187 C C . ILE A 1 145 ? -22.282 -7.687 32.290 1.00 87.31 145 ILE A C 1
ATOM 1189 O O . ILE A 1 145 ? -22.876 -7.882 33.350 1.00 87.31 145 ILE A O 1
ATOM 1193 N N . GLU A 1 146 ? -21.320 -6.771 32.171 1.00 86.25 146 GLU A N 1
ATOM 1194 C CA . GLU A 1 146 ? -20.855 -5.967 33.307 1.00 86.25 146 GLU A CA 1
ATOM 1195 C C . GLU A 1 146 ? -21.932 -4.987 33.792 1.00 86.25 146 GLU A C 1
ATOM 1197 O O . GLU A 1 146 ? -22.173 -4.856 34.993 1.00 86.25 146 GLU A O 1
ATOM 1202 N N . SER A 1 147 ? -22.662 -4.366 32.863 1.00 86.81 147 SER A N 1
ATOM 1203 C CA . SER A 1 147 ? -23.804 -3.507 33.186 1.00 86.81 147 SER A CA 1
ATOM 1204 C C . SER A 1 147 ? -24.899 -4.275 33.934 1.00 86.81 147 SER A C 1
ATOM 1206 O O . SER A 1 147 ? -25.369 -3.824 34.981 1.00 86.81 147 SER A O 1
ATOM 1208 N N . LEU A 1 148 ? -25.268 -5.470 33.461 1.00 89.81 148 LEU A N 1
ATOM 1209 C CA . LEU A 1 148 ? -26.249 -6.326 34.134 1.00 89.81 148 LEU A CA 1
ATOM 1210 C C . LEU A 1 148 ? -25.760 -6.784 35.512 1.00 89.81 148 LEU A C 1
ATOM 1212 O O . LEU A 1 148 ? -26.538 -6.793 36.465 1.00 89.81 148 LEU A O 1
ATOM 1216 N N . ARG A 1 149 ? -24.472 -7.121 35.644 1.00 90.19 149 ARG A N 1
ATOM 1217 C CA . ARG A 1 149 ? -23.858 -7.483 36.928 1.00 90.19 149 ARG A CA 1
ATOM 1218 C C . ARG A 1 149 ? -23.946 -6.333 37.931 1.00 90.19 149 ARG A C 1
ATOM 1220 O O . ARG A 1 149 ? -24.380 -6.554 39.060 1.00 90.19 149 ARG A O 1
ATOM 1227 N N . SER A 1 150 ? -23.613 -5.115 37.505 1.00 88.69 150 SER A N 1
ATOM 1228 C CA . SER A 1 150 ? -23.710 -3.905 38.329 1.00 88.69 150 SER A CA 1
ATOM 1229 C C . SER A 1 150 ? -25.153 -3.615 38.766 1.00 88.69 150 SER A C 1
ATOM 1231 O O . SER A 1 150 ? -25.413 -3.330 39.938 1.00 88.69 150 SER A O 1
ATOM 1233 N N . GLN A 1 151 ? -26.120 -3.765 37.855 1.00 89.75 151 GLN A N 1
ATOM 1234 C CA . GLN A 1 151 ? -27.545 -3.613 38.169 1.00 89.75 151 GLN A CA 1
ATOM 1235 C C . GLN A 1 151 ? -28.029 -4.665 39.177 1.00 89.75 151 GLN A C 1
ATOM 1237 O O . GLN A 1 151 ? -28.745 -4.328 40.124 1.00 89.75 151 GLN A O 1
ATOM 1242 N N . LEU A 1 152 ? -27.610 -5.924 39.017 1.00 93.38 152 LEU A N 1
ATOM 1243 C CA . LEU A 1 152 ? -27.947 -7.013 39.935 1.00 93.38 152 LEU A CA 1
ATOM 1244 C C . LEU A 1 152 ? -27.363 -6.768 41.334 1.00 93.38 152 LEU A C 1
ATOM 1246 O O . LEU A 1 152 ? -28.056 -6.945 42.336 1.00 93.38 152 LEU A O 1
ATOM 1250 N N . GLU A 1 153 ? -26.109 -6.325 41.413 1.00 93.19 153 GLU A N 1
ATOM 1251 C CA . GLU A 1 153 ? -25.446 -5.997 42.675 1.00 93.19 153 GLU A CA 1
ATOM 1252 C C . GLU A 1 153 ? -26.132 -4.820 43.385 1.00 93.19 153 GLU A C 1
ATOM 1254 O O . GLU A 1 153 ? -26.409 -4.890 44.584 1.00 93.19 153 GLU A O 1
ATOM 1259 N N . SER A 1 154 ? -26.501 -3.777 42.637 1.00 91.56 154 SER A N 1
ATOM 1260 C CA . SER A 1 154 ? -27.276 -2.641 43.149 1.00 91.56 154 SER A CA 1
ATOM 1261 C C . SER A 1 154 ? -28.662 -3.063 43.661 1.00 91.56 154 SER A C 1
ATOM 1263 O O . SER A 1 154 ? -29.093 -2.647 44.744 1.00 91.56 154 SER A O 1
ATOM 1265 N N . CYS A 1 155 ? -29.344 -3.958 42.938 1.00 93.38 155 CYS A N 1
ATOM 1266 C CA . CYS A 1 155 ? -30.620 -4.529 43.365 1.00 93.38 155 CYS A CA 1
ATOM 1267 C C . CYS A 1 155 ? -30.464 -5.333 44.664 1.00 93.38 155 CYS A C 1
ATOM 1269 O O . CYS A 1 155 ? -31.207 -5.114 45.623 1.00 93.38 155 CYS A O 1
ATOM 1271 N N . ASN A 1 156 ? -29.452 -6.202 44.745 1.00 94.06 156 ASN A N 1
ATOM 1272 C CA . ASN A 1 156 ? -29.172 -6.997 45.937 1.00 94.06 156 ASN A CA 1
ATOM 1273 C C . ASN A 1 156 ? -28.816 -6.113 47.146 1.00 94.06 156 ASN A C 1
ATOM 1275 O O . ASN A 1 156 ? -29.298 -6.335 48.259 1.00 94.06 156 ASN A O 1
ATOM 1279 N N . ARG A 1 157 ? -28.034 -5.049 46.936 1.00 91.94 157 ARG A N 1
ATOM 1280 C CA . ARG A 1 157 ? -27.691 -4.074 47.981 1.00 91.94 157 ARG A CA 1
ATOM 1281 C C . ARG A 1 157 ? -28.924 -3.323 48.484 1.00 91.94 157 ARG A C 1
ATOM 1283 O O . ARG A 1 157 ? -29.101 -3.152 49.690 1.00 91.94 157 ARG A O 1
ATOM 1290 N N . THR A 1 158 ? -29.805 -2.912 47.579 1.00 91.81 158 THR A N 1
ATOM 1291 C CA . THR A 1 158 ? -31.083 -2.279 47.933 1.00 91.81 158 THR A CA 1
ATOM 1292 C C . THR A 1 158 ? -31.981 -3.242 48.709 1.00 91.81 158 THR A C 1
ATOM 1294 O O . THR A 1 158 ? -32.533 -2.867 49.743 1.00 91.81 158 THR A O 1
ATOM 1297 N N . ASN A 1 159 ? -32.076 -4.498 48.267 1.00 92.12 159 ASN A N 1
ATOM 1298 C CA . ASN A 1 159 ? -32.895 -5.522 48.909 1.00 92.12 159 ASN A CA 1
ATOM 1299 C C . ASN A 1 159 ? -32.386 -5.859 50.320 1.00 92.12 159 ASN A C 1
ATOM 1301 O O . ASN A 1 159 ? -33.139 -5.792 51.286 1.00 92.12 159 ASN A O 1
ATOM 1305 N N . THR A 1 160 ? -31.087 -6.117 50.478 1.00 89.75 160 THR A N 1
ATOM 1306 C CA . THR A 1 160 ? -30.468 -6.352 51.796 1.00 89.75 160 THR A CA 1
ATOM 1307 C C . THR A 1 160 ? -30.656 -5.164 52.739 1.00 89.75 160 THR A C 1
ATOM 1309 O O . THR A 1 160 ? -31.001 -5.351 53.905 1.00 89.75 160 THR A O 1
ATOM 1312 N N . THR A 1 161 ? -30.523 -3.934 52.237 1.00 90.06 161 THR A N 1
ATOM 1313 C CA . THR A 1 161 ? -30.785 -2.720 53.025 1.00 90.06 161 THR A CA 1
ATOM 1314 C C . THR A 1 161 ? -32.254 -2.628 53.450 1.00 90.06 161 THR A C 1
ATOM 1316 O O . THR A 1 161 ? -32.539 -2.314 54.606 1.00 90.06 161 THR A O 1
ATOM 1319 N N . ALA A 1 162 ? -33.195 -2.943 52.555 1.00 87.25 162 ALA A N 1
ATOM 1320 C CA . ALA A 1 162 ? -34.623 -2.970 52.861 1.00 87.25 162 ALA A CA 1
ATOM 1321 C C . ALA A 1 162 ? -34.970 -4.052 53.898 1.00 87.25 162 ALA A C 1
ATOM 1323 O O . ALA A 1 162 ? -35.644 -3.753 54.883 1.00 87.25 162 ALA A O 1
ATOM 1324 N N . VAL A 1 163 ? -34.449 -5.273 53.741 1.00 88.56 163 VAL A N 1
ATOM 1325 C CA . VAL A 1 163 ? -34.623 -6.379 54.698 1.00 88.56 163 VAL A CA 1
ATOM 1326 C C . VAL A 1 163 ? -34.069 -6.007 56.072 1.00 88.56 163 VAL A C 1
ATOM 1328 O O . VAL A 1 163 ? -34.755 -6.195 57.077 1.00 88.56 163 VAL A O 1
ATOM 1331 N N . ASN A 1 164 ? -32.868 -5.428 56.132 1.00 85.12 164 ASN A N 1
ATOM 1332 C CA . ASN A 1 164 ? -32.266 -4.977 57.388 1.00 85.12 164 ASN A CA 1
ATOM 1333 C C . ASN A 1 164 ? -33.098 -3.869 58.051 1.00 85.12 164 ASN A C 1
ATOM 1335 O O . ASN A 1 164 ? -33.284 -3.877 59.267 1.00 85.12 164 ASN A O 1
ATOM 1339 N N . LYS A 1 165 ? -33.673 -2.954 57.261 1.00 83.56 165 LYS A N 1
ATOM 1340 C CA . LYS A 1 165 ? -34.556 -1.889 57.757 1.00 83.56 165 LYS A CA 1
ATOM 1341 C C . LYS A 1 165 ? -35.899 -2.426 58.267 1.00 83.56 165 LYS A C 1
ATOM 1343 O O . LYS A 1 165 ? -36.415 -1.911 59.255 1.00 83.56 165 LYS A O 1
ATOM 1348 N N . ILE A 1 166 ? -36.454 -3.463 57.637 1.00 80.50 166 ILE A N 1
ATOM 1349 C CA . ILE A 1 166 ? -37.688 -4.132 58.082 1.00 80.50 166 ILE A CA 1
ATOM 1350 C C . ILE A 1 166 ? -37.429 -4.938 59.361 1.00 80.50 166 ILE A C 1
ATOM 1352 O O . ILE A 1 166 ? -38.166 -4.775 60.332 1.00 80.50 166 ILE A O 1
ATOM 1356 N N . LYS A 1 167 ? -36.348 -5.730 59.416 1.00 71.44 167 LYS A N 1
ATOM 1357 C CA . LYS A 1 167 ? -35.944 -6.461 60.631 1.00 71.44 167 LYS A CA 1
ATOM 1358 C C . LYS A 1 167 ? -35.644 -5.527 61.805 1.00 71.44 167 LYS A C 1
ATOM 1360 O O . LYS A 1 167 ? -36.016 -5.845 62.922 1.00 71.44 167 LYS A O 1
ATOM 1365 N N . GLY A 1 168 ? -35.044 -4.360 61.568 1.00 63.38 168 GLY A N 1
ATOM 1366 C CA . GLY A 1 168 ? -34.815 -3.361 62.619 1.00 63.38 168 GLY A CA 1
ATOM 1367 C C . GLY A 1 168 ? -36.079 -2.636 63.102 1.00 63.38 168 GLY A C 1
ATOM 1368 O O . GLY A 1 168 ? -36.071 -2.078 64.194 1.00 63.38 168 GLY A O 1
ATOM 1369 N N . ARG A 1 169 ? -37.166 -2.632 62.313 1.00 55.75 169 ARG A N 1
ATOM 1370 C CA . ARG A 1 169 ? -38.425 -1.929 62.637 1.00 55.75 169 ARG A CA 1
ATOM 1371 C C . ARG A 1 169 ? -39.524 -2.849 63.185 1.00 55.75 169 ARG A C 1
ATOM 1373 O O . ARG A 1 169 ? -40.397 -2.363 63.894 1.00 55.75 169 ARG A O 1
ATOM 1380 N N . PHE A 1 170 ? -39.470 -4.147 62.881 1.00 58.47 170 PHE A N 1
ATOM 1381 C CA . PHE A 1 170 ? -40.425 -5.167 63.347 1.00 58.47 170 PHE A CA 1
ATOM 1382 C C . PHE A 1 170 ? -39.776 -6.307 64.151 1.00 58.47 170 PHE A C 1
ATOM 1384 O O . PHE A 1 170 ? -40.469 -7.235 64.552 1.00 58.47 170 PHE A O 1
ATOM 1391 N N . GLY A 1 171 ? -38.463 -6.257 64.392 1.00 53.62 171 GLY A N 1
ATOM 1392 C CA . GLY A 1 171 ? -37.749 -7.209 65.240 1.00 53.62 171 GLY A CA 1
ATOM 1393 C C . GLY A 1 171 ? -37.996 -6.928 66.717 1.00 53.62 171 GLY A C 1
ATOM 1394 O O . GLY A 1 171 ? -37.228 -6.206 67.352 1.00 53.62 171 GLY A O 1
ATOM 1395 N N . ARG A 1 172 ? -39.078 -7.505 67.233 1.00 41.84 172 ARG A N 1
ATOM 1396 C CA . ARG A 1 172 ? -39.261 -7.850 68.638 1.00 41.84 172 ARG A CA 1
ATOM 1397 C C . ARG A 1 172 ? -39.556 -9.340 68.711 1.00 41.84 172 ARG A C 1
ATOM 1399 O O . ARG A 1 172 ? -40.325 -9.802 67.841 1.00 41.84 172 ARG A O 1
#

Secondary structure (DSSP, 8-state):
-PPP-HHHHHHHHHHHHHHHHHHHHHHHHHHHHHHHHHHHHHHHHHHHHHHHHHHHHHHHHHHHHHHHHHHHHHHHHH-----HHHHHHHHHHHHHHHHHHHHHHHHHHH-----HHHHHHHHHHHHHHHHHHHHHHHHHHHHHHHHHHHHHHHHHHHHHHHHHHHHHHH--

Foldseek 3Di:
DDPDPVVVVVVVVVVVVVVVVVVVVVVVVVVVVVVVVVVVVVVVVVVVVVVVVVVVVLVVLLVVLVVLLVVLVVVLVPDDDQDPVSLVVNVVSLVSNLVSLVVNVVSLVVCVPPDPVSVVSVVVSVVSVVVSVVSNVVSVVVNVVVVVVVVVVVVVVVVVVVVVVVCVVPVD

pLDDT: mean 85.17, std 10.51, range [41.84, 96.75]

Radius of gyration: 41.76 Å; chains: 1; bounding box: 98×20×141 Å

Organism: NCBI:txid1302689

Sequence (172 aa):
MKPVNNSELRSAYLKFIFYFFILIVCSIVAVYFFFITATREVAILNDKAKESDRLVTIRNDINNNFDIILQRMQQLSQYTKMNADELNNQNLLLNDIQESNLKIQAKLQQNPMPLKSFDLYKKLSDNISTAANVKDSLFTTRYQIESLRSQLESCNRTNTTAVNKIKGRFGR

InterPro domains:
  IPR039449 Type VI secretion system TssO [PF17561] (4-157)